Protein AF-A0A537Z031-F1 (afdb_monomer_lite)

Structure (mmCIF, N/CA/C/O backbone):
data_AF-A0A537Z031-F1
#
_entry.id   AF-A0A537Z031-F1
#
loop_
_atom_site.group_PDB
_atom_site.id
_atom_site.type_symbol
_at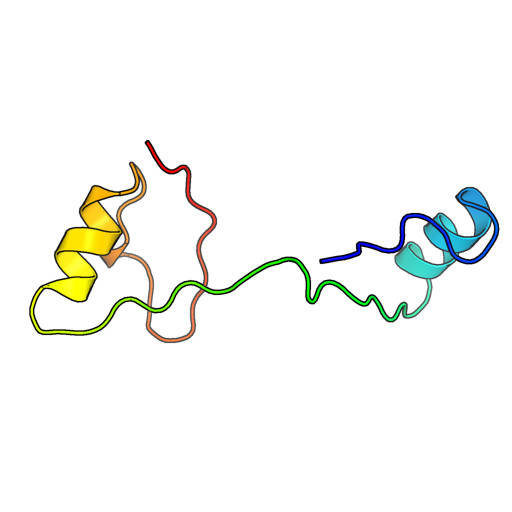om_site.label_atom_id
_atom_site.label_alt_id
_atom_site.label_comp_id
_atom_site.label_asym_id
_atom_site.label_entity_id
_atom_site.label_seq_id
_atom_site.pdbx_PDB_ins_code
_atom_site.Cartn_x
_atom_site.Cartn_y
_atom_site.Cartn_z
_atom_site.occupancy
_atom_site.B_iso_or_equiv
_atom_site.auth_seq_id
_atom_site.auth_comp_id
_atom_site.auth_asym_id
_atom_site.auth_atom_id
_atom_site.pdbx_PDB_model_num
ATOM 1 N N . MET A 1 1 ? 13.874 3.041 4.232 1.00 87.06 1 MET A N 1
ATOM 2 C CA . MET A 1 1 ? 13.633 2.099 3.118 1.00 87.06 1 MET A CA 1
ATOM 3 C C . MET A 1 1 ? 13.914 2.857 1.830 1.00 87.06 1 MET A C 1
ATOM 5 O O . MET A 1 1 ? 13.757 4.073 1.846 1.00 87.06 1 MET A O 1
ATOM 9 N N . LEU A 1 2 ? 14.434 2.196 0.799 1.00 95.62 2 LEU A N 1
ATOM 10 C CA . LEU A 1 2 ? 14.828 2.853 -0.452 1.00 95.62 2 LEU A CA 1
ATOM 11 C C . LEU A 1 2 ? 13.698 2.723 -1.476 1.00 95.62 2 LEU A C 1
ATOM 13 O O . LEU A 1 2 ? 13.012 1.707 -1.483 1.00 95.62 2 LEU A O 1
ATOM 17 N N . LEU A 1 3 ? 13.524 3.749 -2.308 1.00 97.25 3 LEU A N 1
ATOM 18 C CA . LEU A 1 3 ? 12.622 3.743 -3.456 1.00 97.25 3 LEU A CA 1
ATOM 19 C C . LEU A 1 3 ? 13.464 3.983 -4.713 1.00 97.25 3 LEU A C 1
ATOM 21 O O . LEU A 1 3 ? 14.126 5.022 -4.787 1.00 97.25 3 LEU A O 1
ATOM 25 N N . PRO A 1 4 ? 13.479 3.055 -5.678 1.00 95.81 4 PRO A N 1
ATOM 26 C CA . PRO A 1 4 ? 14.092 3.289 -6.978 1.00 95.81 4 PRO A CA 1
ATOM 27 C C . PRO A 1 4 ? 13.376 4.432 -7.701 1.00 95.81 4 PRO A C 1
ATOM 29 O O . PRO A 1 4 ? 12.154 4.424 -7.820 1.00 95.81 4 PRO A O 1
ATOM 32 N N . THR A 1 5 ? 14.129 5.430 -8.164 1.00 94.50 5 THR A N 1
ATOM 33 C CA . THR A 1 5 ? 13.565 6.577 -8.897 1.00 94.50 5 THR A CA 1
ATOM 34 C C . THR A 1 5 ? 13.700 6.447 -10.411 1.00 94.50 5 THR A C 1
ATOM 36 O O . THR A 1 5 ? 13.006 7.161 -11.126 1.00 94.50 5 THR A O 1
ATOM 39 N N . LEU A 1 6 ? 14.627 5.607 -10.887 1.00 94.25 6 LEU A N 1
ATOM 40 C CA . LEU A 1 6 ? 14.928 5.386 -12.303 1.00 94.25 6 LEU A CA 1
ATOM 41 C C . LEU A 1 6 ? 15.799 4.124 -12.462 1.00 94.25 6 LEU A C 1
ATOM 43 O O . LEU A 1 6 ? 16.669 3.876 -11.620 1.00 94.25 6 LEU A O 1
ATOM 47 N N . TYR A 1 7 ? 15.593 3.368 -13.538 1.00 95.06 7 TYR A N 1
ATOM 48 C CA . TYR A 1 7 ? 16.384 2.206 -13.960 1.00 95.06 7 TYR A CA 1
ATOM 49 C C . TYR A 1 7 ? 17.067 2.394 -15.334 1.00 95.06 7 TYR A C 1
ATOM 51 O O . TYR A 1 7 ? 18.099 1.765 -15.568 1.00 95.06 7 TYR A O 1
ATOM 59 N N . ASP A 1 8 ? 16.527 3.245 -16.212 1.00 94.88 8 ASP A N 1
ATOM 60 C CA . ASP A 1 8 ? 17.034 3.586 -17.552 1.00 94.88 8 ASP A CA 1
ATOM 61 C C . ASP A 1 8 ? 16.745 5.070 -17.905 1.00 94.88 8 ASP A C 1
ATOM 63 O O . ASP A 1 8 ? 17.059 5.958 -17.115 1.00 94.88 8 ASP A O 1
ATOM 67 N N . ASP A 1 9 ? 16.177 5.381 -19.077 1.00 96.31 9 ASP A N 1
ATOM 68 C CA . ASP A 1 9 ? 15.744 6.721 -19.478 1.00 96.31 9 ASP A CA 1
ATOM 69 C C . ASP A 1 9 ? 14.264 6.948 -19.107 1.00 96.31 9 ASP A C 1
ATOM 71 O O . ASP A 1 9 ? 13.420 6.088 -19.376 1.00 96.31 9 ASP A O 1
ATOM 75 N N . PRO A 1 10 ? 13.893 8.110 -18.536 1.00 96.38 10 PRO A N 1
ATOM 76 C CA . PRO A 1 10 ? 12.525 8.355 -18.079 1.00 96.38 10 PRO A CA 1
ATOM 77 C C . PRO A 1 10 ? 11.477 8.339 -19.203 1.00 96.38 10 PRO A C 1
ATOM 79 O O . PRO A 1 10 ? 10.316 8.025 -18.940 1.00 96.38 10 PRO A O 1
ATOM 82 N N . ILE A 1 11 ? 11.845 8.671 -20.448 1.00 98.00 11 ILE A N 1
ATOM 83 C CA . ILE A 1 11 ? 10.924 8.605 -21.591 1.00 98.00 11 ILE A CA 1
ATOM 84 C C . ILE A 1 11 ? 10.759 7.156 -22.049 1.00 98.00 11 ILE A C 1
ATOM 86 O O . ILE A 1 11 ? 9.637 6.737 -22.341 1.00 98.00 11 ILE A O 1
ATOM 90 N N . ALA A 1 12 ? 11.844 6.380 -22.082 1.00 97.38 12 ALA A N 1
ATOM 91 C CA . ALA A 1 12 ? 11.782 4.950 -22.376 1.00 97.38 12 ALA A CA 1
ATOM 92 C C . ALA A 1 12 ? 10.927 4.195 -21.340 1.00 97.38 12 ALA A C 1
ATOM 94 O O . ALA A 1 12 ? 10.011 3.463 -21.719 1.00 97.38 12 ALA A O 1
ATOM 95 N N . GLU A 1 13 ? 11.149 4.435 -20.043 1.00 97.44 13 GLU A N 1
ATOM 96 C CA . GLU A 1 13 ? 10.359 3.828 -18.963 1.00 97.44 13 GLU A CA 1
ATOM 97 C C . GLU A 1 13 ? 8.883 4.238 -19.004 1.00 97.44 13 GLU A C 1
ATOM 99 O O . GLU A 1 13 ? 8.006 3.398 -18.790 1.00 97.44 13 GLU A O 1
ATOM 104 N N . TYR A 1 14 ? 8.590 5.502 -19.329 1.00 97.38 14 TYR A N 1
ATOM 105 C CA . TYR A 1 14 ? 7.219 5.966 -19.541 1.00 97.38 14 TYR A CA 1
ATOM 106 C C . TYR A 1 14 ? 6.517 5.157 -20.638 1.00 97.38 14 TYR A C 1
ATOM 1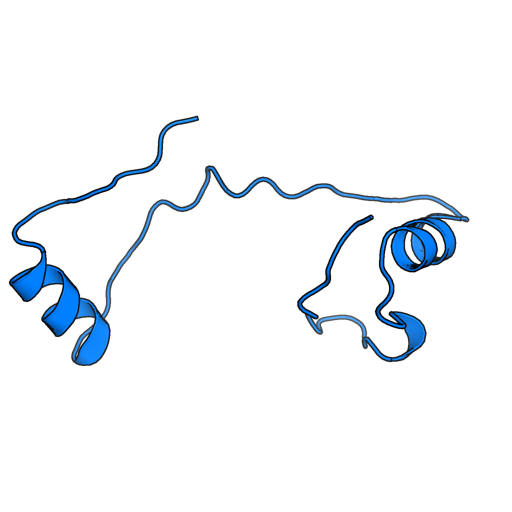08 O O . TYR A 1 14 ? 5.402 4.675 -20.434 1.00 97.38 14 TYR A O 1
ATOM 116 N N . TRP A 1 15 ? 7.160 4.972 -21.794 1.00 98.25 15 TRP A N 1
ATOM 117 C CA . TRP A 1 15 ? 6.542 4.234 -22.895 1.00 98.25 15 TRP A CA 1
ATOM 118 C C . TRP A 1 15 ? 6.426 2.733 -22.621 1.00 98.25 15 TRP A C 1
ATOM 120 O O . TRP A 1 15 ? 5.435 2.142 -23.051 1.00 98.25 15 TRP A O 1
ATOM 130 N N . ALA A 1 16 ? 7.359 2.145 -21.866 1.00 97.56 16 ALA A N 1
ATOM 131 C CA . ALA A 1 16 ? 7.249 0.768 -21.385 1.00 97.56 16 ALA A CA 1
ATOM 132 C C . ALA A 1 16 ? 6.077 0.596 -20.402 1.00 97.56 16 ALA A C 1
ATOM 134 O O . ALA A 1 16 ? 5.338 -0.379 -20.488 1.00 97.56 16 ALA A O 1
ATOM 135 N N . LEU A 1 17 ? 5.846 1.562 -19.504 1.00 97.38 17 LEU A N 1
ATOM 136 C CA . LEU A 1 17 ? 4.692 1.551 -18.595 1.00 97.38 17 LEU A CA 1
ATOM 137 C C . LEU A 1 17 ? 3.355 1.622 -19.348 1.00 97.38 17 LEU A C 1
ATOM 139 O O . LEU A 1 17 ? 2.376 1.013 -18.924 1.00 97.38 17 LEU A O 1
ATOM 143 N N . VAL A 1 18 ? 3.299 2.397 -20.433 1.00 98.19 18 VAL A N 1
ATOM 144 C CA . VAL A 1 18 ? 2.065 2.605 -21.203 1.00 98.19 18 VAL A CA 1
ATOM 145 C C . VAL A 1 18 ? 1.753 1.425 -22.124 1.00 98.19 18 VAL A C 1
ATOM 147 O O . VAL A 1 18 ? 0.582 1.070 -22.261 1.00 98.19 18 VAL A O 1
ATOM 150 N N . ASN A 1 19 ? 2.765 0.851 -22.781 1.00 98.50 19 ASN A N 1
ATOM 151 C CA . ASN A 1 19 ? 2.557 -0.112 -23.866 1.00 98.50 19 ASN A CA 1
ATOM 152 C C . ASN A 1 19 ? 2.913 -1.562 -23.508 1.00 98.50 19 ASN A C 1
ATOM 154 O O . ASN A 1 19 ? 2.446 -2.467 -24.195 1.00 98.50 19 ASN A O 1
ATOM 158 N N . ASP A 1 20 ? 3.702 -1.784 -22.455 1.00 97.69 20 ASP A N 1
ATOM 159 C CA . ASP A 1 20 ? 4.225 -3.097 -22.075 1.00 97.69 20 ASP A CA 1
ATOM 160 C C . ASP A 1 20 ? 3.895 -3.423 -20.601 1.00 97.69 20 ASP A C 1
ATOM 162 O O . ASP A 1 20 ? 2.849 -3.043 -20.074 1.00 97.69 20 ASP A O 1
ATOM 166 N N . VAL A 1 21 ? 4.761 -4.192 -19.932 1.00 97.44 21 VAL A N 1
ATOM 167 C CA . VAL A 1 21 ? 4.638 -4.556 -18.516 1.00 97.44 21 VAL A CA 1
ATOM 168 C C . VAL A 1 21 ? 5.898 -4.130 -17.781 1.00 97.44 21 VAL A C 1
ATOM 170 O O . VAL A 1 21 ? 7.010 -4.471 -18.183 1.00 97.44 21 VAL A O 1
ATOM 173 N N . THR A 1 22 ? 5.717 -3.438 -16.662 1.00 96.31 22 THR A N 1
ATOM 174 C CA . THR A 1 22 ? 6.801 -3.006 -15.778 1.00 96.31 22 THR A CA 1
ATOM 175 C C . THR A 1 22 ? 6.683 -3.684 -14.410 1.00 96.31 22 THR A C 1
ATOM 177 O O . THR A 1 22 ? 5.591 -4.010 -13.944 1.00 96.31 22 THR A O 1
ATOM 180 N N . MET A 1 23 ? 7.825 -3.939 -13.767 1.00 96.06 23 MET A N 1
ATOM 181 C CA . MET A 1 23 ? 7.914 -4.508 -12.417 1.00 96.06 23 MET A CA 1
ATOM 182 C C . MET A 1 23 ? 8.575 -3.483 -11.505 1.00 96.06 23 MET A C 1
ATOM 184 O O . MET A 1 23 ? 9.706 -3.081 -11.774 1.00 96.06 23 MET A O 1
ATOM 188 N N . TRP A 1 24 ? 7.895 -3.071 -10.435 1.00 96.81 24 TRP A N 1
ATOM 189 C CA . TRP A 1 24 ? 8.381 -2.027 -9.531 1.00 96.81 24 TRP A CA 1
ATOM 190 C C . TRP A 1 24 ? 8.577 -2.560 -8.113 1.00 96.81 24 TRP A C 1
ATOM 192 O O . TRP A 1 24 ? 7.692 -3.211 -7.555 1.00 96.81 24 TRP A O 1
ATOM 202 N N . ASP A 1 25 ? 9.719 -2.234 -7.506 1.00 97.50 25 ASP A N 1
ATOM 203 C CA . ASP A 1 25 ? 9.903 -2.396 -6.064 1.00 97.50 25 ASP A CA 1
ATOM 204 C C . ASP A 1 25 ? 9.298 -1.191 -5.328 1.00 97.50 25 ASP A C 1
ATOM 206 O O . ASP A 1 25 ? 9.953 -0.173 -5.106 1.00 97.50 25 ASP A O 1
ATOM 210 N N . VAL A 1 26 ? 8.024 -1.324 -4.954 1.00 97.56 26 VAL A N 1
ATOM 211 C CA . VAL A 1 26 ? 7.282 -0.355 -4.126 1.00 97.56 26 VAL A CA 1
ATOM 212 C C . VAL A 1 26 ? 7.195 -0.792 -2.658 1.00 97.56 26 VAL A C 1
ATOM 214 O O . VAL A 1 26 ? 6.313 -0.362 -1.921 1.00 97.56 26 VAL A O 1
ATOM 217 N N . SER A 1 27 ? 8.115 -1.641 -2.182 1.00 97.19 27 SER A N 1
ATOM 218 C CA . SER A 1 27 ? 8.069 -2.200 -0.815 1.00 97.19 27 SER A CA 1
ATOM 219 C C . SER A 1 27 ? 8.155 -1.155 0.314 1.00 97.19 27 SER A C 1
ATOM 221 O O . SER A 1 27 ? 7.796 -1.443 1.467 1.00 97.19 27 SER A O 1
ATOM 223 N N . VAL A 1 28 ? 8.598 0.065 -0.022 1.00 97.88 28 VAL A N 1
ATOM 224 C CA . VAL A 1 28 ? 8.583 1.251 0.848 1.00 97.88 28 VAL A CA 1
ATOM 225 C C . VAL A 1 28 ? 7.180 1.723 1.219 1.00 97.88 28 VAL A C 1
ATOM 227 O O . VAL A 1 28 ? 7.025 2.345 2.270 1.00 97.88 28 VAL A O 1
ATOM 230 N N . GLU A 1 29 ? 6.157 1.386 0.434 1.00 97.94 29 GLU A N 1
ATOM 231 C CA . GLU A 1 29 ? 4.755 1.650 0.761 1.00 97.94 29 GLU A CA 1
ATOM 232 C C . GLU A 1 29 ? 4.291 0.682 1.855 1.00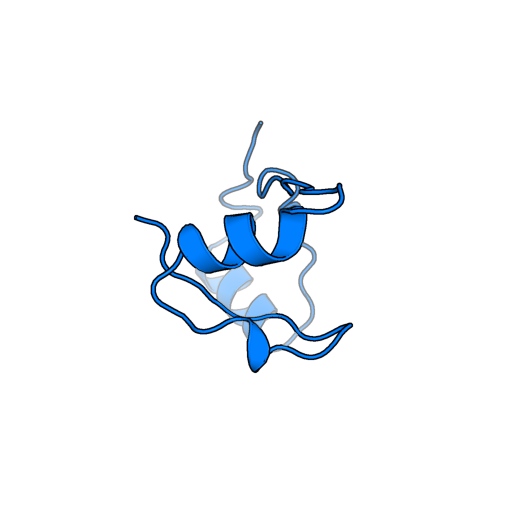 97.94 29 GLU A C 1
ATOM 234 O O . GLU A 1 29 ? 3.829 -0.434 1.616 1.00 97.94 29 GLU A O 1
ATOM 239 N N . ARG A 1 30 ? 4.497 1.088 3.109 1.00 97.69 30 ARG A N 1
ATOM 240 C CA . ARG A 1 30 ? 4.255 0.224 4.266 1.00 97.69 30 ARG A CA 1
ATOM 241 C C . ARG A 1 30 ? 2.766 0.037 4.519 1.00 97.69 30 ARG A C 1
ATOM 243 O O . ARG A 1 30 ? 2.015 1.002 4.621 1.00 97.69 30 ARG A O 1
ATOM 250 N N . CYS A 1 31 ? 2.372 -1.211 4.745 1.00 97.12 31 CYS A N 1
ATOM 251 C CA . CYS A 1 31 ? 1.056 -1.537 5.275 1.00 97.12 31 CYS A CA 1
ATOM 252 C C . CYS A 1 31 ? 1.023 -1.329 6.794 1.00 97.12 31 CYS A C 1
ATOM 254 O O . CYS A 1 31 ? 1.946 -1.739 7.504 1.00 97.12 31 CYS A O 1
ATOM 256 N N . VAL A 1 32 ? -0.065 -0.737 7.283 1.00 97.56 32 VAL A N 1
ATOM 257 C CA . VAL A 1 32 ? -0.406 -0.680 8.708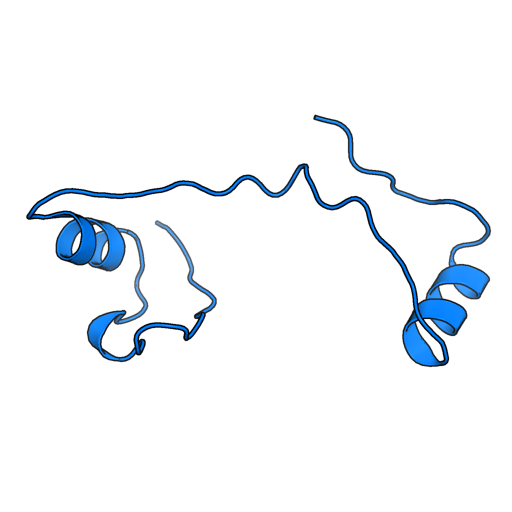 1.00 97.56 32 VAL 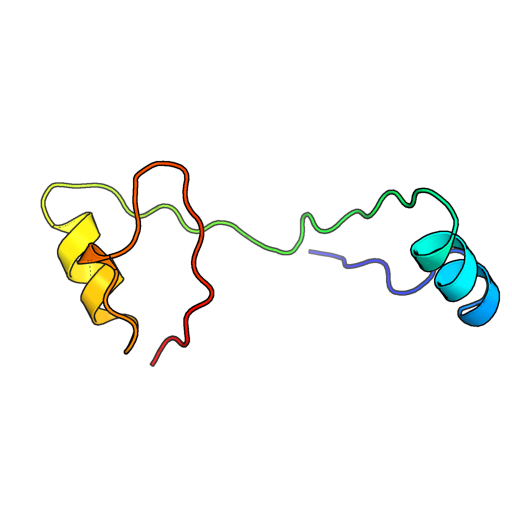A CA 1
ATOM 258 C C . VAL A 1 32 ? -1.628 -1.561 8.914 1.00 97.56 32 VAL A C 1
ATOM 260 O O . VAL A 1 32 ? -2.677 -1.314 8.323 1.00 97.56 32 VAL A O 1
ATOM 263 N N . GLU A 1 33 ? -1.482 -2.603 9.726 1.00 98.19 33 GLU A N 1
ATOM 264 C CA . GLU A 1 33 ? -2.589 -3.478 10.094 1.00 98.19 33 GLU A CA 1
ATOM 2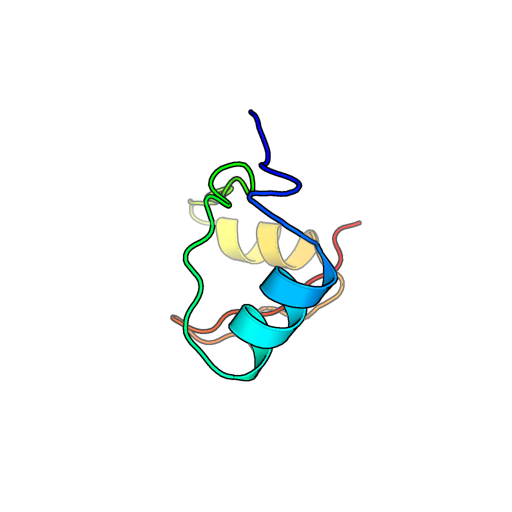65 C C . GLU A 1 33 ? -3.248 -2.969 11.381 1.00 98.19 33 GLU A C 1
ATOM 267 O O . GLU A 1 33 ? -2.563 -2.659 12.357 1.00 98.19 33 GLU A O 1
ATOM 272 N N . ILE A 1 34 ? -4.579 -2.886 11.383 1.00 97.94 34 ILE A N 1
ATOM 273 C CA . ILE A 1 34 ? -5.381 -2.500 12.546 1.00 97.94 34 ILE A CA 1
ATOM 274 C C . ILE A 1 34 ? -6.323 -3.665 12.849 1.00 97.94 34 ILE A C 1
ATOM 276 O O . ILE A 1 34 ? -7.139 -4.044 12.010 1.00 97.94 34 ILE A O 1
ATOM 280 N N . THR A 1 35 ? -6.206 -4.244 14.044 1.00 98.25 35 THR A N 1
ATOM 281 C CA . THR A 1 35 ? -6.982 -5.417 14.473 1.00 98.25 35 THR A CA 1
ATOM 282 C C . THR A 1 35 ? -7.516 -5.234 15.892 1.00 98.25 35 THR A C 1
ATOM 284 O O . THR A 1 35 ? -7.034 -4.390 16.647 1.00 98.25 35 THR A O 1
ATOM 287 N N . GLY A 1 36 ? -8.547 -6.003 16.249 1.00 98.44 36 GLY A N 1
ATOM 288 C CA . GLY A 1 36 ? -9.236 -5.904 17.538 1.00 98.44 36 GLY A CA 1
ATOM 289 C C . GLY A 1 36 ? -10.721 -5.547 17.403 1.00 98.44 36 GLY A C 1
ATOM 290 O O . GLY A 1 36 ? -11.194 -5.294 16.294 1.00 98.44 36 GLY A O 1
ATOM 291 N N . PRO A 1 37 ? -11.468 -5.541 18.522 1.00 98.50 37 PRO A N 1
ATOM 292 C CA . PRO A 1 37 ? -12.919 -5.327 18.519 1.00 98.50 37 PRO A CA 1
ATOM 293 C C . PRO A 1 37 ? -13.331 -3.959 17.957 1.00 98.50 37 PRO A C 1
ATOM 295 O O . PRO A 1 37 ? -14.339 -3.875 17.263 1.00 98.50 37 PRO A O 1
ATOM 298 N N . ASP A 1 38 ? -12.516 -2.922 18.174 1.00 98.31 38 ASP A N 1
ATOM 299 C CA . ASP A 1 38 ? -12.818 -1.542 17.763 1.00 98.31 38 ASP A CA 1
ATOM 300 C C . ASP A 1 38 ? -12.068 -1.104 16.491 1.00 98.31 38 ASP A C 1
ATOM 302 O O . ASP A 1 38 ? -12.114 0.063 16.099 1.00 98.31 38 ASP A O 1
ATOM 306 N N . ALA A 1 39 ? -11.358 -2.025 15.827 1.00 98.25 39 ALA A N 1
ATOM 307 C CA . ALA A 1 39 ? -10.464 -1.709 14.711 1.00 98.25 39 ALA A CA 1
ATOM 308 C C . ALA A 1 39 ? -11.170 -0.980 13.562 1.00 98.25 39 ALA A C 1
ATOM 310 O O . ALA A 1 39 ? -10.630 -0.026 12.998 1.00 98.25 39 ALA A O 1
ATOM 311 N N . PHE A 1 40 ? -12.384 -1.415 13.223 1.00 97.31 40 PHE A N 1
ATOM 312 C CA . PHE A 1 40 ? -13.147 -0.818 12.133 1.00 97.31 40 PHE A CA 1
ATOM 313 C C . PHE A 1 40 ? -13.600 0.607 12.468 1.00 97.31 40 PHE A C 1
ATOM 315 O O . PHE A 1 40 ? -13.375 1.516 11.672 1.00 97.31 40 PHE A O 1
ATOM 322 N N . GLU A 1 41 ? -14.172 0.817 13.656 1.00 97.75 41 GLU A N 1
ATOM 323 C CA . GLU A 1 41 ? -14.630 2.142 14.090 1.00 97.75 41 GLU A CA 1
ATOM 324 C C . GLU A 1 41 ? -13.464 3.127 14.200 1.00 97.75 41 GLU A C 1
ATOM 326 O O . GLU A 1 41 ? -13.559 4.255 13.718 1.00 97.75 41 GLU A O 1
ATOM 331 N N . PHE A 1 42 ? -12.323 2.683 14.738 1.00 97.50 42 PHE A N 1
ATOM 332 C CA . PHE A 1 42 ? -11.108 3.492 14.765 1.00 97.50 42 PHE A CA 1
ATOM 333 C C . PHE A 1 42 ? -10.624 3.847 13.353 1.00 97.50 42 PHE A C 1
ATOM 335 O O . PHE A 1 42 ? -10.385 5.016 13.065 1.00 97.50 42 PHE A O 1
ATOM 342 N N . THR A 1 43 ? -10.532 2.873 12.443 1.00 97.19 43 THR A N 1
ATOM 343 C CA . THR A 1 43 ? -10.077 3.128 11.064 1.00 97.19 43 THR A CA 1
ATOM 344 C C . THR A 1 43 ? -11.021 4.082 10.326 1.00 97.19 43 THR A C 1
ATOM 346 O O . THR A 1 43 ? -10.566 4.944 9.578 1.00 97.19 43 THR A O 1
ATOM 349 N N . ASN A 1 44 ? -12.331 3.971 10.563 1.00 97.12 44 ASN A N 1
ATOM 350 C CA . ASN A 1 44 ? -13.337 4.862 9.990 1.00 97.12 44 ASN A CA 1
ATOM 351 C C . ASN A 1 44 ? -13.271 6.284 10.579 1.00 97.12 44 ASN A C 1
ATOM 353 O O . ASN A 1 44 ? -13.598 7.238 9.884 1.00 97.12 44 ASN A O 1
ATOM 357 N N . LEU A 1 45 ? -12.816 6.442 11.827 1.00 97.00 45 LEU A N 1
ATOM 358 C CA . LEU A 1 45 ? -12.577 7.750 12.446 1.00 97.00 45 LEU A CA 1
ATOM 359 C C . LEU A 1 45 ? -11.361 8.476 11.847 1.00 97.00 45 LEU A C 1
ATOM 361 O O . LEU A 1 45 ? -11.360 9.702 11.785 1.00 97.00 45 LEU A O 1
ATOM 365 N N . LEU A 1 46 ? -10.336 7.742 11.401 1.00 97.00 46 LEU A N 1
ATOM 366 C CA . LEU A 1 46 ? -9.102 8.325 10.853 1.00 97.00 46 LEU A CA 1
ATOM 367 C C . LEU A 1 46 ? -9.304 9.061 9.525 1.00 97.00 46 LEU A C 1
ATOM 369 O O . LEU A 1 46 ? -8.428 9.813 9.103 1.00 97.00 46 LEU A O 1
ATOM 373 N N . THR A 1 47 ? -10.418 8.825 8.835 1.00 97.06 47 THR A N 1
ATOM 374 C CA . THR A 1 47 ? -10.667 9.381 7.510 1.00 97.06 47 THR A CA 1
ATOM 375 C C . THR A 1 47 ? -12.049 10.006 7.400 1.00 97.06 47 THR A C 1
ATOM 377 O O . THR A 1 47 ? -13.019 9.551 7.991 1.00 97.06 47 THR A O 1
ATOM 380 N N . CYS A 1 48 ? -12.174 11.036 6.564 1.00 96.44 48 CYS A N 1
ATOM 381 C CA . CYS A 1 48 ? -13.471 11.610 6.208 1.00 96.44 48 CYS A CA 1
ATOM 382 C C . CYS A 1 48 ? -14.311 10.712 5.277 1.00 96.44 48 CYS A C 1
ATOM 384 O O . CYS A 1 48 ? -15.469 11.028 4.995 1.00 96.44 48 CYS A O 1
ATOM 386 N N . ARG A 1 49 ? -13.741 9.617 4.757 1.00 96.25 49 ARG A N 1
ATOM 387 C CA . ARG A 1 49 ? -14.433 8.691 3.857 1.00 96.25 49 ARG A CA 1
ATOM 388 C C . ARG A 1 49 ? -15.140 7.592 4.646 1.00 96.25 49 ARG A C 1
ATOM 390 O O . ARG A 1 49 ? -14.488 6.816 5.325 1.00 96.25 49 ARG A O 1
ATOM 397 N N . ASP A 1 50 ? -16.450 7.446 4.449 1.00 96.62 50 ASP A N 1
ATOM 398 C CA . ASP A 1 50 ? -17.237 6.395 5.108 1.00 96.62 50 ASP A CA 1
ATOM 399 C C . ASP A 1 50 ? -16.854 4.979 4.632 1.00 96.62 50 ASP A C 1
ATOM 401 O O . ASP A 1 50 ? -17.240 4.528 3.542 1.00 96.62 50 ASP A O 1
ATOM 405 N N . LEU A 1 51 ? -16.113 4.260 5.477 1.00 97.12 51 LEU A N 1
ATOM 406 C CA . LEU A 1 51 ? -15.622 2.909 5.225 1.00 97.12 51 LEU A CA 1
ATOM 407 C C . LEU A 1 51 ? -16.700 1.834 5.368 1.00 97.12 51 LEU A C 1
ATOM 409 O O . LEU A 1 51 ? -16.486 0.718 4.900 1.00 97.12 51 LEU A O 1
ATOM 413 N N . ARG A 1 52 ? -17.894 2.148 5.896 1.00 97.00 52 ARG A N 1
ATOM 414 C CA . ARG A 1 52 ? -19.034 1.199 5.923 1.00 97.00 52 ARG A CA 1
ATOM 415 C C . ARG A 1 52 ? -19.517 0.841 4.518 1.00 97.00 52 ARG A C 1
ATOM 417 O O . ARG A 1 52 ? -20.187 -0.165 4.322 1.00 97.00 52 ARG A O 1
ATOM 424 N N . THR A 1 53 ? -19.139 1.652 3.530 1.00 96.44 53 THR A N 1
ATOM 425 C CA . THR A 1 53 ? -19.396 1.423 2.100 1.00 96.44 53 THR A CA 1
ATOM 426 C C . THR A 1 53 ? -18.282 0.638 1.390 1.00 96.44 53 THR A C 1
ATOM 428 O O . THR A 1 53 ? -18.324 0.462 0.168 1.00 96.44 53 THR A O 1
ATOM 431 N N . CYS A 1 54 ? -17.253 0.203 2.122 1.00 97.31 54 CYS A N 1
ATOM 432 C CA . CYS A 1 54 ? -16.160 -0.610 1.606 1.00 97.31 54 CYS A CA 1
ATOM 433 C C . CYS A 1 54 ? -16.415 -2.087 1.915 1.00 97.31 54 CYS A C 1
ATOM 435 O O . CYS A 1 54 ? -16.429 -2.493 3.074 1.00 97.31 54 CYS A O 1
ATOM 437 N N . ALA A 1 55 ? -16.608 -2.900 0.876 1.00 97.44 55 ALA A N 1
ATOM 438 C CA . ALA A 1 55 ? -16.779 -4.339 1.048 1.00 97.44 55 ALA A CA 1
ATOM 439 C C . ALA A 1 55 ? -15.454 -5.031 1.420 1.00 97.44 55 ALA A C 1
ATOM 441 O O . ALA A 1 55 ? -14.369 -4.544 1.097 1.00 97.44 55 ALA A O 1
ATOM 442 N N . VAL A 1 56 ? -15.535 -6.209 2.046 1.00 97.00 56 VAL A N 1
ATOM 443 C CA . VAL A 1 56 ? -14.364 -7.080 2.248 1.00 97.00 56 VAL A CA 1
ATOM 444 C C . VAL A 1 56 ? -13.737 -7.408 0.887 1.00 97.00 56 VAL A C 1
ATOM 446 O O . VAL A 1 56 ? -14.442 -7.788 -0.046 1.00 97.00 56 VAL A O 1
ATOM 449 N N . GLY A 1 57 ? -12.417 -7.234 0.767 1.00 97.44 57 GLY A N 1
ATOM 450 C CA . GLY A 1 57 ? -11.679 -7.402 -0.493 1.00 97.44 57 GLY A CA 1
ATOM 451 C C . GLY A 1 57 ? -11.707 -6.183 -1.424 1.00 97.44 57 GLY A C 1
ATOM 452 O O . GLY A 1 57 ? -11.082 -6.217 -2.481 1.00 97.44 57 GLY A O 1
ATOM 453 N N . GLN A 1 58 ? -12.393 -5.099 -1.048 1.00 98.00 58 GLN A N 1
ATOM 454 C CA . GLN A 1 58 ? -12.360 -3.828 -1.769 1.00 98.00 58 GLN A CA 1
ATOM 455 C C . GLN A 1 58 ? -11.356 -2.860 -1.129 1.00 98.00 58 GLN A C 1
ATOM 457 O O . GLN A 1 58 ? -11.249 -2.775 0.091 1.00 98.00 58 GLN A O 1
ATOM 462 N N . CYS A 1 59 ? -10.672 -2.070 -1.958 1.00 97.12 59 CYS A N 1
ATOM 463 C CA . CYS A 1 59 ? -9.835 -0.956 -1.513 1.00 97.12 59 CYS A CA 1
ATOM 464 C C . CYS A 1 59 ? -10.531 0.390 -1.762 1.00 97.12 59 CYS A C 1
ATOM 466 O O . CYS A 1 59 ? -11.273 0.560 -2.737 1.00 97.12 59 CYS A O 1
ATOM 468 N N . LYS A 1 60 ? -10.260 1.379 -0.905 1.00 95.94 60 LYS A N 1
ATOM 469 C CA . LYS A 1 60 ? -10.686 2.772 -1.085 1.00 95.94 60 LYS A CA 1
ATOM 470 C C . LYS A 1 60 ? -9.502 3.695 -0.818 1.00 95.94 60 LYS A C 1
ATOM 472 O O . LYS A 1 60 ? -8.833 3.553 0.197 1.00 95.94 60 LYS A O 1
ATOM 477 N N . TYR A 1 61 ? -9.288 4.671 -1.697 1.00 96.88 61 TYR A N 1
ATOM 478 C CA . TYR A 1 61 ? -8.392 5.789 -1.405 1.00 96.88 61 TYR A CA 1
ATOM 479 C C . TYR A 1 61 ? -8.996 6.674 -0.312 1.00 96.88 61 TYR A C 1
ATOM 481 O O . TYR A 1 61 ? -10.191 6.980 -0.360 1.00 96.88 61 TYR A O 1
ATOM 489 N N . VAL A 1 62 ? -8.200 7.084 0.663 1.00 97.06 62 VAL A N 1
ATOM 490 C CA . VAL A 1 62 ? -8.670 7.844 1.820 1.00 97.06 62 VAL A CA 1
ATOM 491 C C . VAL A 1 62 ? -7.726 8.998 2.103 1.00 97.06 62 VAL A C 1
ATOM 493 O O . VAL A 1 62 ? -6.525 8.901 1.866 1.00 97.06 62 VAL A O 1
ATOM 496 N N . LEU A 1 63 ? -8.281 10.088 2.622 1.00 97.12 63 LEU A N 1
ATOM 497 C CA . LEU A 1 63 ? -7.502 11.143 3.257 1.00 97.12 63 LEU A CA 1
ATOM 498 C C . LEU A 1 63 ? -7.517 10.884 4.757 1.00 97.12 63 LEU A C 1
ATOM 500 O O . LEU A 1 63 ? -8.584 10.595 5.301 1.00 97.12 63 LEU A O 1
ATOM 504 N N . ILE A 1 64 ? -6.360 10.980 5.398 1.00 94.69 64 ILE A N 1
ATOM 505 C CA . ILE A 1 64 ? -6.225 10.849 6.850 1.00 94.69 64 ILE A CA 1
ATOM 506 C C . ILE A 1 64 ? -6.050 12.253 7.430 1.00 94.69 64 ILE A C 1
ATOM 508 O O . ILE A 1 64 ? -5.337 13.066 6.835 1.00 94.69 64 ILE A O 1
ATOM 512 N N . THR A 1 65 ? -6.730 12.543 8.538 1.00 72.75 65 THR A N 1
ATOM 513 C CA . THR A 1 65 ? -6.561 13.791 9.306 1.00 72.75 65 THR A CA 1
ATOM 514 C C . THR A 1 65 ? -5.517 13.652 10.395 1.00 72.75 65 THR A C 1
ATOM 516 O O . THR A 1 65 ? -5.506 12.577 11.036 1.00 72.75 65 THR A O 1
#

Secondary structure (DSSP, 8-state):
------SS-HHHHHHHHHHS------TTS------STTHHHHHHHTBSS-GGG--TT------B-

Sequence (65 aa):
MLLPTLYDDPIAEYWALVNDVTMWDVSVERCVEITGPDAFEFTNLLTCRDLRTCAVGQCKYVLIT

Foldseek 3Di:
DDFDPDDDDPVVVVVCVVPHDDDGDPVVPDDDDFDDPCRQVVVCVQFPDRCVPADVVGDDDTDGD

Radius of gyration: 17.35 Å; chains: 1; bounding box: 36×21×42 Å

pLDDT: mean 96.56, std 3.36, range [72.75, 98.5]